Protein AF-A0A9E1SNF4-F1 (afdb_monomer_lite)

Secondary structure (DSSP, 8-state):
-----------------------------------HHHHHHHHT--GGGSEEEE---HHHHHTTS-EEEEEEETTEEEEEEEEEEETTEEEEEEEEESSSSEEEEEEEEEEEGGGG--SS--EEEEEEEEEEEETTEEEEEEEES---HHHHHHHHHHHHHHHHHHTT-

Sequence (169 aa):
MFLRSKFANVVLGALTLIAISLNNSSSVAQGVVCTPKNLENLMNTDLSILRKEKLDVNFGRAMGGADINAYYVGQSLSAVTASFKSSAGTADMNFFFQSRSDYLMEYHIMQNSNFYGEQDSVLLTNEKSYYHVCDDTLLAPAFGGIIDDDIYQNMKLVLDVILTEEAAQ

Radius of gyration: 29.62 Å; chains: 1; bounding box: 112×52×62 Å

pLDDT: mean 74.4, std 20.1, range [29.86, 96.38]

Foldseek 3Di:
DDDDDDDDDDDDDDDDDPPPPPPPPPVPPVAPPDDPVLVVCQVPDDQVPWDKDWDPAPVCVVVVNWTWIWTDDPPDTAKIKTWDDDPQWIWIWIWGDPDPQWIKIKIFTFGWPCPPPDPDTDGPDGKIWMWTGHNNDTDPPGDMDDDDPVVVVVSVVVVVSSVVSVVVD

Structure (mmCIF, N/CA/C/O backbone):
data_AF-A0A9E1SNF4-F1
#
_entry.id   AF-A0A9E1SNF4-F1
#
loop_
_atom_site.group_PDB
_atom_site.id
_atom_site.type_symbol
_atom_site.label_atom_id
_atom_site.label_alt_id
_atom_site.label_comp_id
_atom_site.label_asym_id
_atom_site.label_entity_id
_atom_site.label_seq_id
_atom_site.pdbx_PDB_ins_code
_atom_site.Cartn_x
_atom_site.Cartn_y
_atom_site.Cartn_z
_atom_site.occupancy
_atom_site.B_iso_or_equiv
_atom_site.auth_seq_id
_atom_site.auth_comp_id
_atom_site.auth_asym_id
_atom_site.auth_atom_id
_atom_site.pdbx_PDB_model_num
ATOM 1 N N . MET A 1 1 ? -86.249 -36.771 24.272 1.00 39.22 1 MET A N 1
ATOM 2 C CA . MET A 1 1 ? -85.022 -37.589 24.219 1.00 39.22 1 MET A CA 1
ATOM 3 C C . MET A 1 1 ? -83.984 -36.887 25.084 1.00 39.22 1 MET A C 1
ATOM 5 O O . MET A 1 1 ? -83.804 -35.691 24.914 1.00 39.22 1 MET A O 1
ATOM 9 N N . PHE A 1 2 ? -83.489 -37.613 26.093 1.00 33.22 2 PHE A N 1
ATOM 10 C CA . PHE A 1 2 ? -82.311 -37.416 26.960 1.00 33.22 2 PHE A CA 1
ATOM 11 C C . PHE A 1 2 ? -81.251 -36.406 26.440 1.00 33.22 2 PHE A C 1
ATOM 13 O O . PHE A 1 2 ? -81.041 -36.343 25.240 1.00 33.22 2 PHE A O 1
ATOM 20 N N . LEU A 1 3 ? -80.494 -35.620 27.219 1.00 36.72 3 LEU A N 1
ATOM 21 C CA . LEU A 1 3 ? -80.026 -35.712 28.607 1.00 36.72 3 LEU A CA 1
ATOM 22 C C . LEU A 1 3 ? -79.493 -34.328 29.054 1.00 36.72 3 LEU A C 1
ATOM 24 O O . LEU A 1 3 ? -79.006 -33.540 28.249 1.00 36.72 3 LEU A O 1
ATOM 28 N N . ARG A 1 4 ? -79.563 -34.072 30.363 1.00 36.44 4 ARG A N 1
ATOM 29 C CA . ARG A 1 4 ? -78.906 -32.977 31.099 1.00 36.44 4 ARG A CA 1
ATOM 30 C C . ARG A 1 4 ? -77.376 -33.145 31.132 1.00 36.44 4 ARG A C 1
ATOM 32 O O . ARG A 1 4 ? -76.934 -34.275 31.280 1.00 36.44 4 ARG A O 1
ATOM 39 N N . SER A 1 5 ? -76.623 -32.042 31.219 1.00 39.00 5 SER A N 1
ATOM 40 C CA . SER A 1 5 ? -75.488 -31.842 32.159 1.00 39.00 5 SER A CA 1
ATOM 41 C C . SER A 1 5 ? -74.946 -30.402 31.995 1.00 39.00 5 SER A C 1
ATOM 43 O O . SER A 1 5 ? -74.594 -30.050 30.880 1.00 39.00 5 SER A O 1
ATOM 45 N N . LYS A 1 6 ? -75.035 -29.420 32.912 1.00 39.69 6 LYS A N 1
ATOM 46 C CA . LYS A 1 6 ? -74.605 -29.254 34.323 1.00 39.69 6 LYS A CA 1
ATOM 47 C C . LYS A 1 6 ? -73.087 -29.048 34.533 1.00 39.69 6 LYS A C 1
ATOM 49 O O . LYS A 1 6 ? -72.361 -30.023 34.460 1.00 39.69 6 LYS A O 1
ATOM 54 N N . PHE A 1 7 ? -72.742 -27.810 34.953 1.00 37.84 7 PHE A N 1
ATOM 55 C CA . PHE A 1 7 ? -71.660 -27.365 35.876 1.00 37.84 7 PHE A CA 1
ATOM 56 C C . PHE A 1 7 ? -70.201 -27.734 35.493 1.00 37.84 7 PHE A C 1
ATOM 58 O O . PHE A 1 7 ? -69.980 -28.686 34.773 1.00 37.84 7 PHE A O 1
ATOM 65 N N . ALA A 1 8 ? -69.117 -27.056 35.876 1.00 37.38 8 ALA A N 1
ATOM 66 C CA . ALA A 1 8 ? -68.771 -26.086 36.917 1.00 37.38 8 ALA A CA 1
ATOM 67 C C . ALA A 1 8 ? -67.511 -25.319 36.417 1.00 37.38 8 ALA A C 1
ATOM 69 O O . ALA A 1 8 ? -66.734 -25.876 35.648 1.00 37.38 8 ALA A O 1
ATOM 70 N N . ASN A 1 9 ? -67.362 -24.012 36.663 1.00 36.81 9 ASN A N 1
ATOM 71 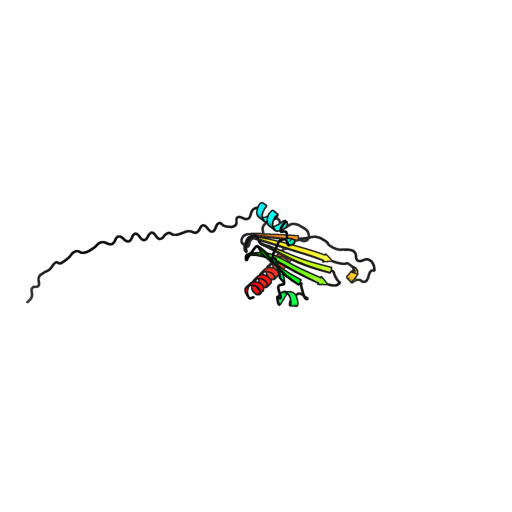C CA . ASN A 1 9 ? -66.457 -23.424 37.673 1.00 36.81 9 ASN A CA 1
ATOM 72 C C . ASN A 1 9 ? -65.136 -24.175 37.914 1.00 36.81 9 ASN A C 1
ATOM 74 O O . ASN A 1 9 ? -65.198 -25.360 38.221 1.00 36.81 9 ASN A O 1
ATOM 78 N N . VAL A 1 10 ? -64.006 -23.438 37.926 1.00 38.00 10 VAL A N 1
ATOM 79 C CA . VAL A 1 10 ? -62.944 -23.440 38.972 1.00 38.00 10 VAL A CA 1
ATOM 80 C C . VAL A 1 10 ? -61.615 -22.846 38.439 1.00 38.00 10 VAL A C 1
ATOM 82 O O . VAL A 1 10 ? -60.913 -23.476 37.662 1.00 38.00 10 VAL A O 1
ATOM 85 N N . VAL A 1 11 ? -61.291 -21.645 38.964 1.00 38.00 11 VAL A N 1
ATOM 86 C CA . VAL A 1 11 ? -59.969 -21.210 39.503 1.00 38.00 11 VAL A CA 1
ATOM 87 C C . VAL A 1 11 ? -58.930 -20.684 38.492 1.00 38.00 11 VAL A C 1
ATOM 89 O O . VAL A 1 11 ? -58.447 -21.411 37.641 1.00 38.00 11 VAL A O 1
ATOM 92 N N . LEU A 1 12 ? -58.659 -19.370 38.420 1.00 38.22 12 LEU A N 1
ATOM 93 C CA . LEU A 1 12 ? -57.918 -18.495 39.359 1.00 38.22 12 LEU A CA 1
ATOM 94 C C . LEU A 1 12 ? -56.459 -18.943 39.575 1.00 38.22 12 LEU A C 1
ATOM 96 O O . LEU A 1 12 ? -56.213 -19.880 40.322 1.00 38.22 12 LEU A O 1
ATOM 100 N N . GLY A 1 13 ? -55.478 -18.225 39.016 1.00 29.86 13 GLY A N 1
ATOM 101 C CA . GLY A 1 13 ? -54.089 -18.435 39.432 1.00 29.86 13 GLY A CA 1
ATOM 102 C C . GLY A 1 13 ? -53.008 -17.762 38.591 1.00 29.86 13 GLY A C 1
ATOM 103 O O . GLY A 1 13 ? -52.673 -18.245 37.522 1.00 29.86 13 GLY A O 1
ATOM 104 N N . ALA A 1 14 ? -52.402 -16.740 39.198 1.00 38.12 14 ALA A N 1
ATOM 105 C CA . ALA A 1 14 ? -51.005 -16.320 39.069 1.00 38.12 14 ALA A CA 1
ATOM 106 C C . ALA A 1 14 ? -50.558 -15.448 37.875 1.00 38.12 14 ALA A C 1
ATOM 108 O O . ALA A 1 14 ? -50.419 -15.871 36.733 1.00 38.12 14 ALA A O 1
ATOM 109 N N . LEU A 1 15 ? -50.227 -14.209 38.261 1.00 37.34 15 LEU A N 1
ATOM 110 C CA . LEU A 1 15 ? -49.135 -13.366 37.778 1.00 37.34 15 LEU A CA 1
ATOM 111 C C . LEU A 1 15 ? -48.057 -14.095 36.956 1.00 37.34 15 LEU A C 1
ATOM 113 O O . LEU A 1 15 ? -47.393 -14.993 37.469 1.00 37.34 15 LEU A O 1
ATOM 117 N N . THR A 1 16 ? -47.694 -13.521 35.809 1.00 43.12 16 THR A N 1
ATOM 118 C CA . THR A 1 16 ? -46.314 -13.042 35.613 1.00 43.12 16 THR A CA 1
ATOM 119 C C . THR A 1 16 ? -46.270 -11.992 34.508 1.00 43.12 16 THR A C 1
ATOM 121 O O . THR A 1 16 ? -46.508 -12.262 33.335 1.00 43.12 16 THR A O 1
ATOM 124 N N . LEU A 1 17 ? -45.977 -10.761 34.919 1.00 41.41 17 LEU A N 1
ATOM 125 C CA . LEU A 1 17 ? -45.596 -9.658 34.056 1.00 41.41 17 LEU A CA 1
ATOM 126 C C . LEU A 1 17 ? -44.156 -9.940 33.596 1.00 41.41 17 LEU A C 1
ATOM 128 O O . LEU A 1 17 ? -43.226 -9.760 34.377 1.00 41.41 17 LEU A O 1
ATOM 132 N N . ILE A 1 18 ? -43.956 -10.415 32.367 1.00 47.91 18 ILE A N 1
ATOM 133 C CA . ILE A 1 18 ? -42.626 -10.407 31.746 1.00 47.91 18 ILE A CA 1
ATOM 134 C C . ILE A 1 18 ? -42.617 -9.249 30.757 1.00 47.91 18 ILE A C 1
ATOM 136 O O . ILE A 1 18 ? -42.982 -9.380 29.590 1.00 47.91 18 ILE A O 1
ATOM 140 N N . ALA A 1 19 ? -42.216 -8.088 31.267 1.00 41.91 19 ALA A N 1
ATOM 141 C CA . ALA A 1 19 ? -41.687 -7.021 30.443 1.00 41.91 19 ALA A CA 1
ATOM 142 C C . ALA A 1 19 ? -40.374 -7.534 29.840 1.00 41.91 19 ALA A C 1
ATOM 144 O O . ALA A 1 19 ? -39.325 -7.491 30.478 1.00 41.91 19 ALA A O 1
ATOM 145 N N . ILE A 1 20 ? -40.438 -8.067 28.622 1.00 47.72 20 ILE A N 1
ATOM 146 C CA . ILE A 1 20 ? -39.236 -8.277 27.825 1.00 47.72 20 ILE A CA 1
ATOM 147 C C . ILE A 1 20 ? -38.845 -6.898 27.296 1.00 47.72 20 ILE A C 1
ATOM 149 O O . ILE A 1 20 ? -39.250 -6.477 26.214 1.00 47.72 20 ILE A O 1
ATOM 153 N N . SER A 1 21 ? -38.061 -6.177 28.092 1.00 37.56 21 SER A N 1
ATOM 154 C CA . SER A 1 21 ? -37.153 -5.157 27.588 1.00 37.56 21 SER A CA 1
ATOM 155 C C . SER A 1 21 ? -36.119 -5.865 26.717 1.00 37.56 21 SER A C 1
ATOM 157 O O . SER A 1 21 ? -35.031 -6.219 27.175 1.00 37.56 21 SER A O 1
ATOM 159 N N . LEU A 1 22 ? -36.472 -6.116 25.456 1.00 39.22 22 LEU A N 1
ATOM 160 C CA . LEU A 1 22 ? -35.478 -6.292 24.410 1.00 39.22 22 LEU A CA 1
ATOM 161 C C . LEU A 1 22 ? -34.810 -4.931 24.265 1.00 39.22 22 LEU A C 1
ATOM 163 O O . LEU A 1 22 ? -35.258 -4.055 23.528 1.00 39.22 22 LEU A O 1
ATOM 167 N N . ASN A 1 23 ? -33.753 -4.767 25.055 1.00 38.78 23 ASN A N 1
ATOM 168 C CA . ASN A 1 23 ? -32.641 -3.906 24.732 1.00 38.78 23 ASN A CA 1
ATOM 169 C C . ASN A 1 23 ? -32.202 -4.291 23.318 1.00 38.78 23 ASN A C 1
ATOM 171 O O . ASN A 1 23 ? -31.337 -5.146 23.134 1.00 38.78 23 ASN A O 1
ATOM 175 N N . ASN A 1 24 ? -32.794 -3.647 22.314 1.00 37.97 24 ASN A N 1
ATOM 176 C CA . ASN A 1 24 ? -32.058 -3.321 21.113 1.00 37.97 24 ASN A CA 1
ATOM 177 C C . ASN A 1 24 ? -30.955 -2.380 21.583 1.00 37.97 24 ASN A C 1
ATOM 179 O O . ASN A 1 24 ? -31.063 -1.159 21.505 1.00 37.97 24 ASN A O 1
ATOM 183 N N . SER A 1 25 ? -29.894 -2.977 22.117 1.00 41.44 25 SER A N 1
ATOM 184 C CA . SER A 1 25 ? -28.562 -2.429 22.024 1.00 41.44 25 SER A CA 1
ATOM 185 C C . SER A 1 25 ? -28.280 -2.354 20.530 1.00 41.44 25 SER A C 1
ATOM 187 O O . SER A 1 25 ? -27.612 -3.210 19.960 1.00 41.44 25 SER A O 1
ATOM 189 N N . SER A 1 26 ? -28.830 -1.3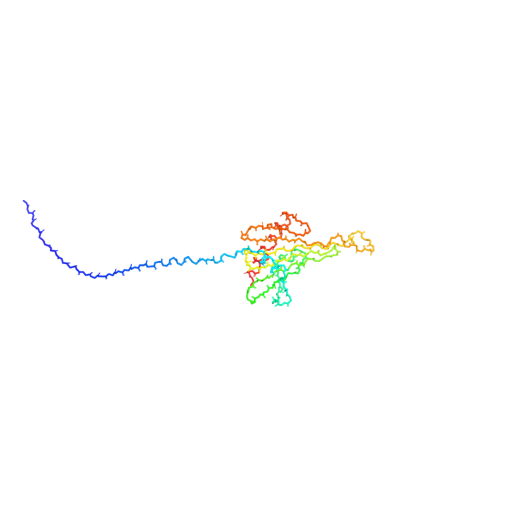35 19.870 1.00 37.84 26 SER A N 1
ATOM 190 C CA . SER A 1 26 ? -28.151 -0.708 18.758 1.00 37.84 26 SER A CA 1
ATOM 191 C C . SER A 1 26 ? -26.833 -0.245 19.355 1.00 37.84 26 SER A C 1
ATOM 193 O O . SER A 1 26 ? -26.726 0.863 19.884 1.00 37.84 26 SER A O 1
ATOM 195 N N . SER A 1 27 ? -25.853 -1.152 19.367 1.00 37.50 27 SER A N 1
ATOM 196 C CA . SER A 1 27 ? -24.462 -0.769 19.359 1.00 37.50 27 SER A CA 1
ATOM 197 C C . SER A 1 27 ? -24.377 0.165 18.173 1.00 37.50 27 SER A C 1
ATOM 199 O O . SER A 1 27 ? -24.419 -0.261 17.018 1.00 37.50 27 SER A O 1
ATOM 201 N N . VAL A 1 28 ? -24.381 1.458 18.463 1.00 38.91 28 VAL A N 1
ATOM 202 C CA . VAL A 1 28 ? -23.881 2.440 17.532 1.00 38.91 28 VAL A CA 1
ATOM 203 C C . VAL A 1 28 ? -22.431 2.014 17.387 1.00 38.91 28 VAL A C 1
ATOM 205 O O . VAL A 1 28 ? -21.602 2.311 18.244 1.00 38.91 28 VAL A O 1
ATOM 208 N N . ALA A 1 29 ? -22.164 1.170 16.386 1.00 40.06 29 ALA A N 1
ATOM 209 C CA . ALA A 1 29 ? -20.837 1.023 15.847 1.00 40.06 29 ALA A CA 1
ATOM 210 C C . ALA A 1 29 ? -20.421 2.466 15.604 1.00 40.06 29 ALA A C 1
ATOM 212 O O . ALA A 1 29 ? -21.070 3.179 14.836 1.00 40.06 29 ALA A O 1
ATOM 213 N N . GLN A 1 30 ? -19.477 2.944 16.408 1.00 43.09 30 GLN A N 1
ATOM 214 C CA . GLN A 1 30 ? -18.844 4.225 16.192 1.00 43.09 30 GLN A CA 1
ATOM 215 C C . GLN A 1 30 ? -18.183 4.075 14.829 1.00 43.09 30 GLN A C 1
ATOM 217 O O . GLN A 1 30 ? -17.090 3.523 14.735 1.00 43.09 30 GLN A O 1
ATOM 222 N N . GLY A 1 31 ? -18.923 4.421 13.772 1.00 46.66 31 GLY A N 1
ATOM 223 C CA . GLY A 1 31 ? -18.417 4.412 12.415 1.00 46.66 31 GLY A CA 1
ATOM 224 C C . GLY A 1 31 ? -17.136 5.219 12.449 1.00 46.66 31 GLY A C 1
ATOM 225 O O . GLY A 1 31 ? -17.119 6.318 13.014 1.00 46.66 31 GLY A O 1
ATOM 226 N N . VAL A 1 32 ? -16.051 4.630 11.962 1.00 55.94 32 VAL A N 1
ATOM 227 C CA . VAL A 1 32 ? -14.784 5.335 11.818 1.00 55.94 32 VAL A CA 1
ATOM 228 C C . VAL A 1 32 ? -15.056 6.425 10.793 1.00 55.94 32 VAL A C 1
ATOM 230 O O . VAL A 1 32 ? -15.062 6.180 9.597 1.00 55.94 32 VAL A O 1
ATOM 233 N N . VAL A 1 33 ? -15.402 7.622 11.269 1.00 65.88 33 VAL A N 1
ATOM 234 C CA . VAL A 1 33 ? -15.639 8.757 10.385 1.00 65.88 33 VAL A CA 1
ATOM 235 C C . VAL A 1 33 ? -14.285 9.112 9.801 1.00 65.88 33 VAL A C 1
ATOM 237 O O . VAL A 1 33 ? -13.378 9.517 10.532 1.00 65.88 33 VAL A O 1
ATOM 240 N N . CYS A 1 34 ? -14.139 8.941 8.495 1.00 70.19 34 CYS A N 1
ATOM 241 C CA . CYS A 1 34 ? -12.928 9.333 7.801 1.00 70.19 34 CYS A CA 1
ATOM 242 C C . CYS A 1 34 ? -12.798 10.849 7.858 1.00 70.19 34 CYS A C 1
ATOM 244 O O . CYS A 1 34 ? -13.658 11.596 7.390 1.00 70.19 34 CYS A O 1
ATOM 246 N N . THR A 1 35 ? -11.729 11.306 8.500 1.00 73.81 35 THR A N 1
ATOM 247 C CA . THR A 1 35 ? -11.431 12.730 8.641 1.00 73.81 35 THR A CA 1
ATOM 248 C C . THR A 1 35 ? -10.085 13.053 7.999 1.00 73.81 35 THR A C 1
ATOM 250 O O . THR A 1 35 ? -9.223 12.176 7.927 1.00 73.81 35 THR A O 1
ATOM 253 N N . PRO A 1 36 ? -9.837 14.316 7.608 1.00 67.94 36 PRO A N 1
ATOM 254 C CA . PRO A 1 36 ? -8.511 14.748 7.162 1.00 67.94 36 PRO A CA 1
ATOM 255 C C . PRO A 1 36 ? -7.395 14.431 8.170 1.00 67.94 36 PRO A C 1
ATOM 257 O O . PRO A 1 36 ? -6.271 14.134 7.782 1.00 67.94 36 PRO A O 1
ATOM 260 N N . LYS A 1 37 ? -7.718 14.427 9.471 1.00 72.25 37 LYS A N 1
ATOM 261 C CA . LYS A 1 37 ? -6.786 14.039 10.534 1.00 72.25 37 LYS A CA 1
ATOM 262 C C . LYS A 1 37 ? -6.402 12.555 10.459 1.00 72.25 37 LYS A C 1
ATOM 264 O O . LYS A 1 37 ? -5.269 12.213 10.777 1.00 72.25 37 LYS A O 1
ATOM 269 N N . ASN A 1 38 ? -7.314 11.678 10.030 1.00 81.62 38 ASN A N 1
ATOM 270 C CA . ASN A 1 38 ? -6.999 10.260 9.833 1.00 81.62 38 ASN A CA 1
ATOM 271 C C . ASN A 1 38 ? -5.994 10.097 8.688 1.00 81.62 38 ASN A C 1
ATOM 273 O O . ASN A 1 38 ? -5.018 9.375 8.849 1.00 81.62 38 ASN A O 1
ATOM 277 N N . LEU A 1 39 ? -6.178 10.821 7.578 1.00 82.31 39 LEU A N 1
ATOM 278 C CA . LEU A 1 39 ? -5.236 10.805 6.455 1.00 82.31 39 LEU A CA 1
ATOM 279 C C . LEU A 1 39 ? -3.834 11.267 6.877 1.00 82.31 39 LEU A C 1
ATOM 281 O O . LEU A 1 39 ? -2.850 10.606 6.557 1.00 82.31 39 LEU A O 1
ATOM 285 N N . GLU A 1 40 ? -3.738 12.363 7.633 1.00 84.56 40 GLU A N 1
ATOM 286 C CA . GLU A 1 40 ? -2.455 12.846 8.158 1.00 84.56 40 GLU A CA 1
ATOM 287 C C . GLU A 1 40 ? -1.779 11.803 9.059 1.00 84.56 40 GLU A C 1
ATOM 289 O O . GLU A 1 40 ? -0.574 11.578 8.943 1.00 84.56 40 GLU A O 1
ATOM 294 N N . ASN A 1 41 ? -2.540 11.121 9.920 1.00 86.50 41 ASN A N 1
ATOM 295 C CA . ASN A 1 41 ? -2.001 10.041 10.748 1.00 86.50 41 ASN A CA 1
ATOM 296 C C . ASN A 1 41 ? -1.480 8.878 9.892 1.00 86.50 41 ASN A C 1
ATOM 298 O O . ASN A 1 41 ? -0.385 8.385 10.144 1.00 86.50 41 ASN A O 1
ATOM 302 N N . LEU A 1 42 ? -2.243 8.464 8.874 1.00 90.00 42 LEU A N 1
ATOM 303 C CA . LEU A 1 42 ? -1.863 7.385 7.962 1.00 90.00 42 LEU A CA 1
ATOM 304 C C . LEU A 1 42 ? -0.567 7.718 7.211 1.00 90.00 42 LEU A C 1
ATOM 306 O O . LEU A 1 42 ? 0.353 6.902 7.200 1.00 90.00 42 LEU A O 1
ATOM 310 N N . MET A 1 43 ? -0.457 8.930 6.659 1.00 87.62 43 MET A N 1
ATOM 311 C CA . MET A 1 43 ? 0.738 9.401 5.945 1.00 87.62 43 MET A CA 1
ATOM 312 C C . MET A 1 43 ? 1.985 9.483 6.831 1.00 87.62 43 MET A C 1
ATOM 314 O O . MET A 1 43 ? 3.096 9.273 6.351 1.00 87.62 43 MET A O 1
ATOM 318 N N . ASN A 1 44 ? 1.807 9.797 8.114 1.00 89.62 44 ASN A N 1
ATOM 319 C CA . ASN A 1 44 ? 2.899 9.967 9.072 1.00 89.62 44 ASN A CA 1
ATOM 320 C C . ASN A 1 44 ? 3.136 8.718 9.935 1.00 89.62 44 ASN A C 1
ATOM 322 O O . ASN A 1 44 ? 3.744 8.814 11.003 1.00 89.62 44 ASN A O 1
ATOM 326 N N . THR A 1 45 ? 2.656 7.548 9.500 1.00 90.56 45 THR A N 1
ATOM 327 C CA . THR A 1 45 ? 2.866 6.290 10.223 1.00 90.56 45 THR A CA 1
ATOM 328 C C . THR A 1 45 ? 4.361 5.980 10.322 1.00 90.56 45 THR A C 1
ATOM 330 O O . THR A 1 45 ? 5.012 5.646 9.332 1.00 90.56 45 THR A O 1
ATOM 333 N N . ASP A 1 46 ? 4.912 6.046 11.534 1.00 92.50 46 ASP A N 1
ATOM 334 C CA . ASP A 1 46 ? 6.305 5.688 11.796 1.00 92.50 46 ASP A CA 1
ATOM 335 C C . ASP A 1 46 ? 6.445 4.168 11.952 1.00 92.50 46 ASP A C 1
ATOM 337 O O . ASP A 1 46 ? 6.116 3.587 12.986 1.00 92.50 46 ASP A O 1
ATOM 341 N N . LEU A 1 47 ? 6.963 3.505 10.918 1.00 93.75 47 LEU A N 1
ATOM 342 C CA . LEU A 1 47 ? 7.180 2.057 10.930 1.00 93.75 47 LEU A CA 1
ATOM 343 C C . LEU A 1 47 ? 8.263 1.609 11.927 1.00 93.75 47 LEU A C 1
ATOM 345 O O . LEU A 1 47 ? 8.308 0.428 12.273 1.00 93.75 47 LEU A O 1
ATOM 349 N N . SER A 1 48 ? 9.148 2.506 12.380 1.00 93.50 48 SER A N 1
ATOM 350 C CA . SER A 1 48 ? 10.295 2.153 13.234 1.00 93.50 48 SER A CA 1
ATOM 351 C C . SER A 1 48 ? 9.901 1.785 14.665 1.00 93.50 48 SER A C 1
ATOM 353 O O . SER A 1 48 ? 10.622 1.043 15.334 1.00 93.50 48 SER A O 1
ATOM 355 N N . ILE A 1 49 ? 8.740 2.261 15.115 1.00 94.06 49 ILE A N 1
ATOM 356 C CA . ILE A 1 49 ? 8.193 1.994 16.451 1.00 94.06 49 ILE A CA 1
ATOM 357 C C . ILE A 1 49 ? 7.234 0.796 16.478 1.00 94.06 49 ILE A C 1
ATOM 359 O O . ILE A 1 49 ? 6.743 0.423 17.544 1.00 94.06 49 ILE A O 1
ATOM 363 N N . LEU A 1 50 ? 6.944 0.199 15.320 1.00 95.12 50 LEU A N 1
ATOM 364 C CA . LEU A 1 50 ? 5.983 -0.891 15.182 1.00 95.12 50 LEU A CA 1
ATOM 365 C C . LEU A 1 50 ? 6.662 -2.258 15.267 1.00 95.12 50 LEU A C 1
ATOM 367 O O . LEU A 1 50 ? 7.800 -2.451 14.829 1.00 95.12 50 LEU A O 1
ATOM 371 N N . ARG A 1 51 ? 5.931 -3.255 15.780 1.00 96.19 51 ARG A N 1
ATOM 372 C CA . ARG A 1 51 ? 6.390 -4.648 15.737 1.00 96.19 51 ARG A CA 1
ATOM 373 C C . ARG A 1 51 ? 6.356 -5.117 14.287 1.00 96.19 51 ARG A C 1
ATOM 375 O O . ARG A 1 51 ? 5.273 -5.268 13.729 1.00 96.19 51 ARG A O 1
ATOM 382 N N . LYS A 1 52 ? 7.530 -5.360 13.707 1.00 95.94 52 LYS A N 1
ATOM 383 C CA . LYS A 1 52 ? 7.695 -5.850 12.337 1.00 95.94 52 LYS A CA 1
ATOM 384 C C . LYS A 1 52 ? 7.688 -7.377 12.288 1.00 95.94 52 LYS A C 1
ATOM 386 O O . LYS A 1 52 ? 8.397 -8.025 13.057 1.00 95.94 52 LYS A O 1
ATOM 391 N N . GLU A 1 53 ? 6.958 -7.930 11.333 1.00 94.31 53 GLU A N 1
ATOM 392 C CA . GLU A 1 53 ? 6.907 -9.355 11.027 1.00 94.31 53 GLU A CA 1
ATOM 393 C C . GLU A 1 53 ? 7.051 -9.560 9.520 1.00 94.31 53 GLU A C 1
ATOM 395 O O . GLU A 1 53 ? 6.415 -8.866 8.730 1.00 94.31 53 GLU A O 1
ATOM 400 N N . LYS A 1 54 ? 7.917 -10.485 9.109 1.00 92.19 54 LYS A N 1
ATOM 401 C CA . LYS A 1 54 ? 8.077 -10.813 7.693 1.00 92.19 54 LYS A CA 1
ATOM 402 C C . LYS A 1 54 ? 6.995 -11.810 7.298 1.00 92.19 54 LYS A C 1
ATOM 404 O O . LYS A 1 54 ? 6.908 -12.870 7.910 1.00 92.19 54 LYS A O 1
ATOM 409 N N . LEU A 1 55 ? 6.221 -11.484 6.269 1.00 88.69 55 LEU A N 1
ATOM 410 C CA . LEU A 1 55 ? 5.182 -12.363 5.748 1.00 88.69 55 LEU A CA 1
ATOM 411 C C . LEU A 1 55 ? 5.771 -13.259 4.654 1.00 88.69 55 LEU A C 1
ATOM 413 O O . LEU A 1 55 ? 6.216 -12.772 3.613 1.00 88.69 55 LEU A O 1
ATOM 417 N N . ASP A 1 56 ? 5.767 -14.573 4.874 1.00 83.56 56 ASP A N 1
ATOM 418 C CA . ASP A 1 56 ? 6.120 -15.554 3.841 1.00 83.56 56 ASP A CA 1
ATOM 419 C C . ASP A 1 56 ? 4.870 -15.953 3.052 1.00 83.56 56 ASP A C 1
ATOM 421 O O . ASP A 1 56 ? 4.292 -17.020 3.245 1.00 83.56 56 ASP A O 1
ATOM 425 N N . VAL A 1 57 ? 4.418 -15.037 2.198 1.00 81.25 57 VAL A N 1
ATOM 426 C CA . VAL A 1 57 ? 3.227 -15.215 1.359 1.00 81.25 57 VAL A CA 1
ATOM 427 C C . VAL A 1 57 ? 3.600 -15.753 -0.022 1.00 81.25 57 VAL A C 1
ATOM 429 O O . VAL A 1 57 ? 4.584 -15.330 -0.644 1.00 81.25 57 VAL A O 1
ATOM 432 N N . ASN A 1 58 ? 2.788 -16.672 -0.540 1.00 83.81 58 ASN A N 1
ATOM 433 C CA . ASN A 1 58 ? 2.940 -17.233 -1.883 1.00 83.81 58 ASN A CA 1
ATOM 434 C C . ASN A 1 58 ? 2.867 -16.133 -2.942 1.00 83.81 58 ASN A C 1
ATOM 436 O O . ASN A 1 58 ? 3.638 -16.155 -3.906 1.00 83.81 58 ASN A O 1
ATOM 440 N N . PHE A 1 59 ? 2.005 -15.138 -2.725 1.00 78.50 59 PHE A N 1
ATOM 441 C CA . PHE A 1 59 ? 1.920 -13.948 -3.563 1.00 78.50 59 PHE A CA 1
ATOM 442 C C . PHE A 1 59 ? 3.269 -13.233 -3.739 1.00 78.50 59 PHE A C 1
ATOM 444 O O . PHE A 1 59 ? 3.665 -12.937 -4.865 1.00 78.50 59 PHE A O 1
ATOM 451 N N . GLY A 1 60 ? 4.028 -13.021 -2.658 1.00 79.25 60 GLY A N 1
ATOM 452 C CA . GLY A 1 60 ? 5.334 -12.355 -2.725 1.00 79.25 60 GLY A CA 1
ATOM 453 C C . GLY A 1 60 ? 6.321 -13.105 -3.620 1.00 79.25 60 GLY A C 1
ATOM 454 O O . GLY A 1 60 ? 7.026 -12.503 -4.430 1.00 79.25 60 GLY A O 1
ATOM 455 N N . ARG A 1 61 ? 6.306 -14.441 -3.559 1.00 79.38 61 ARG A N 1
ATOM 456 C CA . ARG A 1 61 ? 7.118 -15.302 -4.434 1.00 79.38 61 ARG A CA 1
ATOM 457 C C . ARG A 1 61 ? 6.670 -15.211 -5.895 1.00 79.38 61 ARG A C 1
ATOM 459 O O . ARG A 1 61 ? 7.520 -15.119 -6.777 1.00 79.38 61 ARG A O 1
ATOM 466 N N . ALA A 1 62 ? 5.360 -15.200 -6.146 1.00 78.81 62 ALA A N 1
ATOM 467 C CA . ALA A 1 62 ? 4.790 -15.072 -7.488 1.00 78.81 62 ALA A CA 1
ATOM 468 C C . ALA A 1 62 ? 5.092 -13.707 -8.132 1.00 78.81 62 ALA A C 1
ATOM 470 O O . ALA A 1 62 ? 5.343 -13.638 -9.333 1.00 78.81 62 ALA A O 1
ATOM 471 N N . MET A 1 63 ? 5.173 -12.643 -7.331 1.00 72.69 63 MET A N 1
ATOM 472 C CA . MET A 1 63 ? 5.549 -11.285 -7.752 1.00 72.69 63 MET A CA 1
ATOM 473 C C . MET A 1 63 ? 7.064 -11.094 -7.930 1.00 72.69 63 MET A C 1
ATOM 475 O O . MET A 1 63 ? 7.587 -9.997 -7.755 1.00 72.69 63 MET A O 1
ATOM 479 N N . GLY A 1 64 ? 7.797 -12.162 -8.249 1.00 74.38 64 GLY A N 1
ATOM 480 C CA . GLY A 1 64 ? 9.244 -12.107 -8.457 1.00 74.38 64 GLY A CA 1
ATOM 481 C C . GLY A 1 64 ? 10.060 -11.975 -7.168 1.00 74.38 64 GLY A C 1
ATOM 482 O O . GLY A 1 64 ? 11.182 -11.476 -7.207 1.00 74.38 64 GLY A O 1
ATOM 483 N N . GLY A 1 65 ? 9.522 -12.437 -6.035 1.00 82.81 65 GLY A N 1
ATOM 484 C CA . GLY A 1 65 ? 10.227 -12.459 -4.751 1.00 82.81 65 GLY A CA 1
ATOM 485 C C . GLY A 1 65 ? 10.146 -11.147 -3.973 1.00 82.81 65 GLY A C 1
ATOM 486 O O . GLY A 1 65 ? 11.132 -10.752 -3.351 1.00 82.81 65 GLY A O 1
ATOM 487 N N . ALA A 1 66 ? 8.996 -10.473 -4.013 1.00 88.25 66 ALA A N 1
ATOM 488 C CA . ALA A 1 66 ? 8.753 -9.263 -3.236 1.00 88.25 66 ALA A CA 1
ATOM 489 C C . ALA A 1 66 ? 8.971 -9.510 -1.730 1.00 88.25 66 ALA A C 1
ATOM 491 O O . ALA A 1 66 ? 8.532 -10.525 -1.183 1.00 88.25 66 ALA A O 1
ATOM 492 N N . ASP A 1 67 ? 9.640 -8.571 -1.057 1.00 91.94 67 ASP A N 1
ATOM 493 C CA . ASP A 1 67 ? 9.802 -8.589 0.398 1.00 91.94 67 ASP A CA 1
ATOM 494 C C . ASP A 1 67 ? 8.576 -7.951 1.043 1.00 91.94 67 ASP A C 1
ATOM 496 O O . ASP A 1 67 ? 8.357 -6.745 0.907 1.00 91.94 67 ASP A O 1
ATOM 500 N N . ILE A 1 68 ? 7.775 -8.774 1.720 1.00 93.00 68 ILE A N 1
ATOM 501 C CA . ILE A 1 68 ? 6.511 -8.354 2.319 1.00 93.00 68 ILE A CA 1
ATOM 502 C C . ILE A 1 68 ? 6.637 -8.391 3.837 1.00 93.00 68 ILE A C 1
ATOM 504 O O . ILE A 1 68 ? 7.064 -9.387 4.425 1.00 93.00 68 ILE A O 1
ATOM 508 N N . ASN A 1 69 ? 6.276 -7.287 4.482 1.00 94.75 69 ASN A N 1
ATOM 509 C CA . ASN A 1 69 ? 6.346 -7.139 5.927 1.00 94.75 69 ASN A CA 1
ATOM 510 C C . ASN A 1 69 ? 5.029 -6.581 6.469 1.00 94.75 69 ASN A C 1
ATOM 512 O O . ASN A 1 69 ? 4.500 -5.610 5.934 1.00 94.75 69 ASN A O 1
ATOM 516 N N . ALA A 1 70 ? 4.539 -7.163 7.557 1.00 94.88 70 ALA A N 1
ATOM 517 C CA . ALA A 1 70 ? 3.433 -6.648 8.348 1.00 94.88 70 ALA A CA 1
ATOM 518 C C . ALA A 1 70 ? 3.956 -5.917 9.588 1.00 94.88 70 ALA A C 1
ATOM 520 O O . ALA A 1 70 ? 4.978 -6.286 10.175 1.00 94.88 70 ALA A O 1
ATOM 521 N N . TYR A 1 71 ? 3.241 -4.876 9.992 1.00 96.38 71 TYR A N 1
ATOM 522 C CA . TYR A 1 71 ? 3.584 -4.024 11.120 1.00 96.38 71 TYR A CA 1
ATOM 523 C C . TYR A 1 71 ? 2.387 -3.897 12.050 1.00 96.38 71 TYR A C 1
ATOM 525 O O . TYR A 1 71 ? 1.283 -3.573 11.610 1.00 96.38 71 TYR A O 1
ATOM 533 N N . TYR A 1 72 ? 2.618 -4.113 13.343 1.00 94.56 72 TYR A N 1
ATOM 534 C CA . TYR A 1 72 ? 1.555 -4.201 14.339 1.00 94.56 72 TYR A CA 1
ATOM 535 C C . TYR A 1 72 ? 1.727 -3.197 15.479 1.00 94.56 72 TYR A C 1
ATOM 537 O O . TYR A 1 72 ? 2.838 -2.977 15.974 1.00 94.56 72 TYR A O 1
ATOM 545 N N . VAL A 1 73 ? 0.593 -2.680 15.960 1.00 93.56 73 VAL A N 1
ATOM 546 C CA . VAL A 1 73 ? 0.451 -2.035 17.272 1.00 93.56 73 VAL A CA 1
ATOM 547 C C . VAL A 1 73 ? -0.271 -3.016 18.192 1.00 93.56 73 VAL A C 1
ATOM 549 O O . VAL A 1 73 ? -1.473 -3.249 18.062 1.00 93.56 73 VAL A O 1
ATOM 552 N N . GLY A 1 74 ? 0.460 -3.633 19.121 1.00 90.62 74 GLY A N 1
ATOM 553 C CA . GLY A 1 74 ? -0.082 -4.744 19.905 1.00 90.62 74 GLY A CA 1
ATOM 554 C C . GLY A 1 74 ? -0.466 -5.918 18.996 1.00 90.62 74 GLY A C 1
ATOM 555 O O . GLY A 1 74 ? 0.404 -6.489 18.340 1.00 90.62 74 GLY A O 1
ATOM 556 N N . GLN A 1 75 ? -1.757 -6.264 18.963 1.00 88.56 75 GLN A N 1
ATOM 557 C CA . GLN A 1 75 ? -2.318 -7.297 18.076 1.00 88.56 75 GLN A CA 1
ATOM 558 C C . GLN A 1 75 ? -2.989 -6.722 16.818 1.00 88.56 75 GLN A C 1
ATOM 560 O O . GLN A 1 75 ? -3.433 -7.478 15.962 1.00 88.56 75 GLN A O 1
ATOM 565 N N . SER A 1 76 ? -3.075 -5.397 16.692 1.00 90.25 76 SER A N 1
ATOM 566 C CA . SER A 1 76 ? -3.738 -4.755 15.559 1.00 90.25 76 SER A CA 1
ATOM 567 C C . SER A 1 76 ? -2.751 -4.525 14.421 1.00 90.25 76 SER A C 1
ATOM 569 O O . SER A 1 76 ? -1.702 -3.908 14.629 1.00 90.25 76 SER A O 1
ATOM 571 N N . LEU A 1 77 ? -3.098 -4.993 13.219 1.00 91.75 77 LEU A N 1
ATOM 572 C CA . LEU A 1 77 ? -2.361 -4.683 11.995 1.00 91.75 77 LEU A CA 1
ATOM 573 C C . LEU A 1 77 ? -2.463 -3.179 11.708 1.00 91.75 77 LEU A C 1
ATOM 575 O O . LEU A 1 77 ? -3.560 -2.629 11.646 1.00 91.75 77 LEU A O 1
ATOM 579 N N . SER A 1 78 ? -1.314 -2.528 11.556 1.00 94.94 78 SER A N 1
ATOM 580 C CA . SER A 1 78 ? -1.199 -1.081 11.356 1.00 94.94 78 SER A CA 1
ATOM 581 C C . SER A 1 78 ? -0.607 -0.726 10.000 1.00 94.94 78 SER A C 1
ATOM 583 O O . SER A 1 78 ? -0.958 0.315 9.453 1.00 94.94 78 SER A O 1
ATOM 585 N N . ALA A 1 79 ? 0.262 -1.570 9.437 1.00 96.25 79 ALA A N 1
ATOM 586 C CA . ALA A 1 79 ? 0.738 -1.395 8.072 1.00 96.25 79 ALA A CA 1
ATOM 587 C C . ALA A 1 79 ? 1.182 -2.716 7.438 1.00 96.25 79 ALA A C 1
ATOM 589 O O . ALA A 1 79 ? 1.549 -3.665 8.130 1.00 96.25 79 ALA A O 1
ATOM 590 N N . VAL A 1 80 ? 1.199 -2.741 6.111 1.00 95.31 80 VAL A N 1
ATOM 591 C CA . VAL A 1 80 ? 1.828 -3.768 5.282 1.00 95.31 80 VAL A CA 1
ATOM 592 C C . VAL A 1 80 ? 2.699 -3.055 4.259 1.00 95.31 80 VAL A C 1
ATOM 594 O O . VAL A 1 80 ? 2.252 -2.108 3.621 1.00 95.31 80 VAL A O 1
ATOM 597 N N . THR A 1 81 ? 3.934 -3.507 4.080 1.00 94.81 81 THR A N 1
ATOM 598 C CA . THR A 1 81 ? 4.809 -3.031 3.005 1.00 94.81 81 THR A CA 1
ATOM 599 C C . THR A 1 81 ? 5.176 -4.191 2.100 1.00 94.81 81 THR A C 1
ATOM 601 O O . THR A 1 81 ? 5.439 -5.293 2.579 1.00 94.81 81 THR A O 1
ATOM 604 N N . ALA A 1 82 ? 5.184 -3.950 0.795 1.00 92.31 82 ALA A N 1
ATOM 605 C CA . ALA A 1 82 ? 5.603 -4.898 -0.223 1.00 92.31 82 ALA A CA 1
ATOM 606 C C . ALA A 1 82 ? 6.598 -4.204 -1.156 1.00 92.31 82 ALA A C 1
ATOM 608 O O . ALA A 1 82 ? 6.242 -3.264 -1.861 1.00 92.31 82 ALA A O 1
ATOM 609 N N . SER A 1 83 ? 7.849 -4.664 -1.150 1.00 91.56 83 SER A N 1
ATOM 610 C CA . SER A 1 83 ? 8.925 -4.091 -1.964 1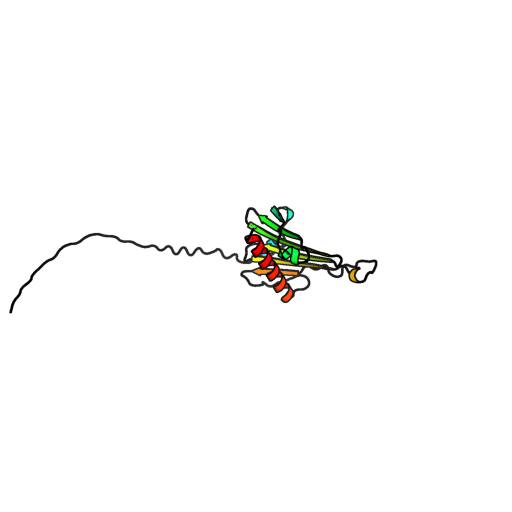.00 91.56 83 SER A CA 1
ATOM 611 C C . SER A 1 83 ? 9.407 -5.097 -2.998 1.00 91.56 83 SER A C 1
ATOM 613 O O . SER A 1 83 ? 9.864 -6.190 -2.656 1.00 91.56 83 SER A O 1
ATOM 615 N N . PHE A 1 84 ? 9.340 -4.718 -4.269 1.00 87.75 84 PHE A N 1
ATOM 616 C CA . PHE A 1 84 ? 9.928 -5.453 -5.378 1.00 87.75 84 PHE A CA 1
ATOM 617 C C . PHE A 1 84 ? 11.182 -4.735 -5.870 1.00 87.75 84 PHE A C 1
ATOM 619 O O . PHE A 1 84 ? 11.171 -3.528 -6.115 1.00 87.75 84 PHE A O 1
ATOM 626 N N . LYS A 1 85 ? 12.275 -5.482 -6.044 1.00 87.69 85 LYS A N 1
ATOM 627 C CA . LYS A 1 85 ? 13.555 -4.940 -6.508 1.00 87.69 85 LYS A CA 1
ATOM 628 C C . LYS A 1 85 ? 14.101 -5.780 -7.647 1.00 87.69 85 LYS A C 1
ATOM 630 O O . LYS A 1 85 ? 14.182 -7.000 -7.551 1.00 87.69 85 LYS A O 1
ATOM 635 N N . SER A 1 86 ? 14.533 -5.107 -8.702 1.00 82.12 86 SER A N 1
ATOM 636 C CA . SER A 1 86 ? 15.183 -5.713 -9.860 1.00 82.12 86 SER A CA 1
ATOM 637 C C . SER A 1 86 ? 16.330 -4.831 -10.352 1.00 82.12 86 SER A C 1
ATOM 639 O O . SER A 1 86 ? 16.524 -3.713 -9.875 1.00 82.12 86 SER A O 1
ATOM 641 N N . SER A 1 87 ? 17.076 -5.299 -11.353 1.00 79.38 87 SER A N 1
ATOM 642 C CA . SER A 1 87 ? 18.077 -4.470 -12.036 1.00 79.38 87 SER A CA 1
ATOM 643 C C . SER A 1 87 ? 17.468 -3.260 -12.757 1.00 79.38 87 SER A C 1
ATOM 645 O O . SER A 1 87 ? 18.169 -2.276 -12.976 1.00 79.38 87 SER A O 1
ATOM 647 N N . ALA A 1 88 ? 16.179 -3.315 -13.112 1.00 76.81 88 ALA A N 1
ATOM 648 C CA . ALA A 1 88 ? 15.467 -2.224 -13.777 1.00 76.81 88 ALA A CA 1
ATOM 649 C C . ALA A 1 88 ? 14.979 -1.134 -12.802 1.00 76.81 88 ALA A C 1
ATOM 651 O O . ALA A 1 88 ? 14.629 -0.038 -13.236 1.00 76.81 88 ALA A O 1
ATOM 652 N N . GLY A 1 89 ? 14.959 -1.407 -11.494 1.00 81.50 89 GLY A N 1
ATOM 653 C CA . GLY A 1 89 ? 14.461 -0.466 -10.494 1.00 81.50 89 GLY A CA 1
ATOM 654 C C . GLY A 1 89 ? 13.749 -1.131 -9.321 1.00 81.50 89 GLY A C 1
ATOM 655 O O . GLY A 1 89 ? 13.819 -2.352 -9.135 1.00 81.50 89 GLY A O 1
ATOM 656 N N . THR A 1 90 ? 13.050 -0.311 -8.541 1.00 86.56 90 THR A N 1
ATOM 657 C CA . THR A 1 90 ? 12.231 -0.737 -7.404 1.00 86.56 90 THR A CA 1
ATOM 658 C C . THR A 1 90 ? 10.779 -0.316 -7.586 1.00 86.56 90 THR A C 1
ATOM 660 O O . THR A 1 90 ? 10.486 0.720 -8.183 1.00 86.56 90 THR A O 1
ATOM 663 N N . ALA A 1 91 ? 9.872 -1.139 -7.075 1.00 86.38 91 ALA A N 1
ATOM 664 C CA . ALA A 1 91 ? 8.462 -0.819 -6.950 1.00 86.38 91 ALA A CA 1
ATOM 665 C C . ALA A 1 91 ? 8.022 -1.163 -5.528 1.00 86.38 91 ALA A C 1
ATOM 667 O O . ALA A 1 91 ? 8.141 -2.313 -5.107 1.00 86.38 91 ALA A O 1
ATOM 668 N N . ASP A 1 92 ? 7.528 -0.169 -4.806 1.00 90.56 92 ASP A N 1
ATOM 669 C CA . ASP A 1 92 ? 7.040 -0.304 -3.444 1.00 90.56 92 ASP A CA 1
ATOM 670 C C . ASP A 1 92 ? 5.523 -0.083 -3.424 1.00 90.56 92 ASP A C 1
ATOM 672 O O . ASP A 1 92 ? 4.995 0.846 -4.041 1.00 90.56 92 ASP A O 1
ATOM 676 N N . MET A 1 93 ? 4.819 -0.968 -2.725 1.00 91.62 93 MET A N 1
ATOM 677 C CA . MET A 1 93 ? 3.390 -0.888 -2.438 1.00 91.62 93 MET A CA 1
ATOM 678 C C . MET A 1 93 ? 3.224 -0.950 -0.925 1.00 91.62 93 MET A C 1
ATOM 680 O O . MET A 1 93 ? 3.503 -1.978 -0.306 1.00 91.62 93 MET A O 1
ATOM 684 N N . ASN A 1 94 ? 2.791 0.152 -0.324 1.00 94.44 94 ASN A N 1
ATOM 685 C CA . ASN A 1 94 ? 2.612 0.256 1.118 1.00 94.44 94 ASN A CA 1
ATOM 686 C C . ASN A 1 94 ? 1.139 0.502 1.440 1.00 94.44 94 ASN A C 1
ATOM 688 O O . ASN A 1 94 ? 0.453 1.246 0.746 1.00 94.44 94 ASN A O 1
ATOM 692 N N . PHE A 1 95 ? 0.659 -0.124 2.504 1.00 95.00 95 PHE A N 1
ATOM 693 C CA . PHE A 1 95 ? -0.720 -0.059 2.963 1.00 95.00 95 PHE A CA 1
ATOM 694 C C . PHE A 1 95 ? -0.703 0.307 4.442 1.00 95.00 95 PHE A C 1
ATOM 696 O O . PHE A 1 95 ? -0.113 -0.413 5.245 1.00 95.00 95 PHE A O 1
ATOM 703 N N . PHE A 1 96 ? -1.328 1.417 4.810 1.00 95.25 96 PHE A N 1
ATOM 704 C CA . PHE A 1 96 ? -1.391 1.917 6.182 1.00 95.25 96 PHE A CA 1
ATOM 705 C C . PHE A 1 96 ? -2.837 1.872 6.656 1.00 95.25 96 PHE A C 1
ATOM 707 O O . PHE A 1 96 ? -3.723 2.332 5.939 1.00 95.25 96 PHE A O 1
ATOM 714 N N . PHE A 1 97 ? -3.086 1.340 7.851 1.00 93.25 97 PHE A N 1
ATOM 715 C CA . PHE A 1 97 ? -4.434 1.061 8.345 1.00 93.25 97 PHE A CA 1
ATOM 716 C C . PHE A 1 97 ? -4.744 1.865 9.600 1.00 93.25 97 PHE A C 1
ATOM 718 O O . PHE A 1 97 ? -4.038 1.781 10.605 1.00 93.25 97 PHE A O 1
ATOM 725 N N . GLN A 1 98 ? -5.869 2.573 9.564 1.00 89.75 98 GLN A N 1
ATOM 726 C CA . GLN A 1 98 ? -6.558 3.063 10.754 1.00 89.75 98 GLN A CA 1
ATOM 727 C C . GLN A 1 98 ? -7.625 2.043 11.175 1.00 89.75 98 GLN A C 1
ATOM 729 O O . GLN A 1 98 ? -7.863 1.827 12.366 1.00 89.75 98 GLN A O 1
ATOM 734 N N . SER A 1 99 ? -8.253 1.401 10.188 1.00 87.69 99 SER A N 1
ATOM 735 C CA . SER A 1 99 ? -9.137 0.245 10.321 1.00 87.69 99 SER A CA 1
ATOM 736 C C . SER A 1 99 ? -9.104 -0.581 9.021 1.00 87.69 99 SER A C 1
ATOM 738 O O . SER A 1 99 ? -8.373 -0.251 8.090 1.00 87.69 99 SER A O 1
ATOM 740 N N . ARG A 1 100 ? 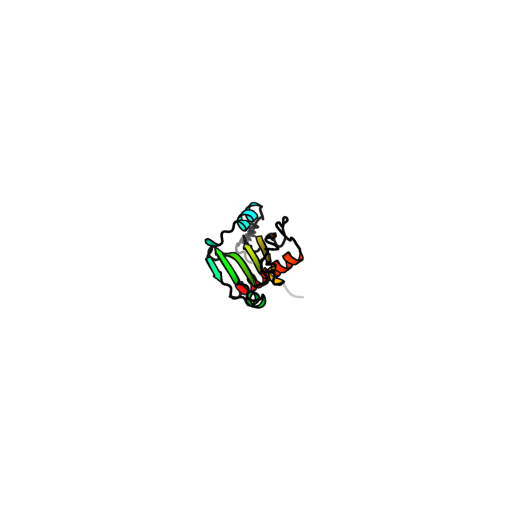-9.906 -1.652 8.919 1.00 84.69 100 ARG A N 1
ATOM 741 C CA . ARG A 1 100 ? -10.056 -2.387 7.647 1.00 84.69 100 ARG A CA 1
ATOM 742 C C . ARG A 1 100 ? -10.812 -1.603 6.571 1.00 84.69 100 ARG A C 1
ATOM 744 O O . ARG A 1 100 ? -10.646 -1.915 5.398 1.00 84.69 100 ARG A O 1
ATOM 751 N N . SER A 1 101 ? -11.629 -0.623 6.961 1.00 86.38 101 SER A N 1
ATOM 752 C CA . SER A 1 101 ? -12.380 0.219 6.028 1.00 86.38 101 SER A CA 1
ATOM 753 C C . SER A 1 101 ? -11.775 1.612 5.846 1.00 86.38 101 SER A C 1
ATOM 755 O O . SER A 1 101 ? -12.196 2.300 4.933 1.00 86.38 101 SER A O 1
ATOM 757 N N . ASP A 1 102 ? -10.786 2.016 6.653 1.00 88.88 102 ASP A N 1
ATOM 758 C CA . ASP A 1 102 ? -10.072 3.302 6.554 1.00 88.88 102 ASP A CA 1
ATOM 759 C C . ASP A 1 102 ? -8.562 3.045 6.441 1.00 88.88 102 ASP A C 1
ATOM 761 O O . ASP A 1 102 ? -7.899 2.704 7.432 1.00 88.88 102 ASP A O 1
ATOM 765 N N . TYR A 1 103 ? -8.033 3.151 5.221 1.00 91.81 103 TYR A N 1
ATOM 766 C CA . TYR A 1 103 ? -6.635 2.850 4.917 1.00 91.81 103 TYR A CA 1
ATOM 767 C C . TYR A 1 103 ? -6.080 3.678 3.758 1.00 91.81 103 TYR A C 1
ATOM 769 O O . TYR A 1 103 ? -6.787 4.072 2.831 1.00 91.81 103 TYR A O 1
ATOM 777 N N . LEU A 1 104 ? -4.772 3.909 3.797 1.00 93.50 104 LEU A N 1
ATOM 778 C CA . LEU A 1 104 ? -4.016 4.609 2.767 1.00 93.50 104 LEU A CA 1
ATOM 779 C C . LEU A 1 104 ? -3.153 3.609 2.007 1.00 93.50 104 LEU A C 1
ATOM 781 O O . LEU A 1 104 ? -2.394 2.858 2.616 1.00 93.50 104 LEU A O 1
ATOM 785 N N . MET A 1 105 ? -3.234 3.635 0.685 1.00 93.62 105 MET A N 1
ATOM 786 C CA . MET A 1 105 ? -2.325 2.905 -0.189 1.00 93.62 105 MET A CA 1
ATOM 787 C C . MET A 1 105 ? -1.324 3.884 -0.788 1.00 93.62 105 MET A C 1
ATOM 789 O O . MET A 1 105 ? -1.712 4.921 -1.318 1.00 93.62 105 MET A O 1
ATOM 793 N N . GLU A 1 106 ? -0.044 3.557 -0.710 1.00 92.44 106 GLU A N 1
ATOM 794 C CA . GLU A 1 106 ? 1.053 4.283 -1.337 1.00 92.44 106 GLU A CA 1
ATOM 795 C C . GLU A 1 106 ? 1.685 3.380 -2.396 1.00 92.44 106 GLU A C 1
ATOM 797 O O . GLU A 1 106 ? 2.046 2.236 -2.119 1.00 92.44 106 GLU A O 1
ATOM 802 N N . TYR A 1 107 ? 1.840 3.908 -3.603 1.00 89.69 107 TYR A N 1
ATOM 803 C CA . TYR A 1 107 ? 2.578 3.279 -4.684 1.00 89.69 107 TYR A CA 1
ATOM 804 C C . TYR A 1 107 ? 3.776 4.128 -5.059 1.00 89.69 107 TYR A C 1
ATOM 806 O O . TYR A 1 107 ? 3.645 5.334 -5.265 1.00 89.69 107 TYR A O 1
ATOM 814 N N . HIS A 1 108 ? 4.942 3.511 -5.185 1.00 88.56 108 HIS A N 1
ATOM 815 C CA . HIS A 1 108 ? 6.167 4.215 -5.531 1.00 88.56 108 HIS A CA 1
ATOM 816 C C . HIS A 1 108 ? 6.988 3.381 -6.501 1.00 88.56 108 HIS A C 1
ATOM 818 O O . HIS A 1 108 ? 7.376 2.262 -6.185 1.00 88.56 108 HIS A O 1
ATOM 824 N N . ILE A 1 109 ? 7.274 3.927 -7.683 1.00 82.56 109 ILE A N 1
ATOM 825 C CA . ILE A 1 109 ? 8.197 3.303 -8.633 1.00 82.56 109 ILE A CA 1
ATOM 826 C C . ILE A 1 109 ? 9.439 4.171 -8.769 1.00 82.56 109 ILE A C 1
ATOM 828 O O . ILE A 1 109 ? 9.356 5.347 -9.137 1.00 82.56 109 ILE A O 1
ATOM 832 N N . MET A 1 110 ? 10.597 3.552 -8.562 1.00 81.69 110 MET A N 1
ATOM 833 C CA . MET A 1 110 ? 11.891 4.118 -8.914 1.00 81.69 110 MET A CA 1
ATOM 834 C C . MET A 1 110 ? 12.486 3.325 -10.072 1.00 81.69 110 MET A C 1
ATOM 836 O O . MET A 1 110 ? 12.960 2.205 -9.889 1.00 81.69 110 MET A O 1
ATOM 840 N N . GLN A 1 111 ? 12.459 3.897 -11.274 1.00 72.38 111 GLN A N 1
ATOM 841 C CA . GLN A 1 111 ? 13.033 3.265 -12.461 1.00 72.38 111 GLN A CA 1
ATOM 842 C C . GLN A 1 111 ? 14.461 3.747 -12.706 1.00 72.38 111 GLN A C 1
ATOM 844 O O . GLN A 1 111 ? 14.731 4.951 -12.716 1.00 72.38 111 GLN A O 1
ATOM 849 N N . ASN A 1 112 ? 15.355 2.798 -12.975 1.00 68.25 112 ASN A N 1
ATOM 850 C CA . ASN A 1 112 ? 16.708 3.080 -13.431 1.00 68.25 112 ASN A CA 1
ATOM 851 C C . ASN A 1 112 ? 16.759 2.957 -14.958 1.00 68.25 112 ASN A C 1
ATOM 853 O O . ASN A 1 112 ? 16.416 1.920 -15.521 1.00 68.25 112 ASN A O 1
ATOM 857 N N . SER A 1 113 ? 17.261 3.987 -15.635 1.00 56.81 113 SER A N 1
ATOM 858 C CA . SER A 1 113 ? 17.445 3.998 -17.100 1.00 56.81 113 SER A CA 1
ATOM 859 C C . SER A 1 113 ? 18.481 2.999 -17.639 1.00 56.81 113 SER A C 1
ATOM 861 O O . SER A 1 113 ? 18.566 2.810 -18.851 1.00 56.81 113 SER A O 1
ATOM 863 N N . ASN A 1 114 ? 19.203 2.276 -16.773 1.00 54.47 114 ASN A N 1
ATOM 864 C CA . ASN A 1 114 ? 20.216 1.283 -17.165 1.00 54.47 114 ASN A CA 1
ATOM 865 C C . ASN A 1 114 ? 19.686 0.086 -17.975 1.00 54.47 114 ASN A C 1
ATOM 867 O O . ASN A 1 114 ? 20.471 -0.780 -18.360 1.00 54.47 114 ASN A O 1
ATOM 871 N N . PHE A 1 115 ? 18.386 0.024 -18.277 1.00 52.09 115 PHE A N 1
ATOM 872 C CA . PHE A 1 115 ? 17.801 -1.014 -19.124 1.00 52.09 115 PHE A CA 1
ATOM 873 C C . PHE A 1 115 ? 18.417 -1.069 -20.541 1.00 52.09 115 PHE A C 1
ATOM 875 O O . PHE A 1 115 ? 18.387 -2.125 -21.166 1.00 52.09 115 PHE A O 1
ATOM 882 N N . TYR A 1 116 ? 19.037 0.020 -21.021 1.00 52.69 116 TYR A N 1
ATOM 883 C CA . TYR A 1 116 ? 19.694 0.086 -22.340 1.00 52.69 116 TYR A CA 1
ATOM 884 C C . TYR A 1 116 ? 21.237 0.057 -22.313 1.00 52.69 116 TYR A C 1
ATOM 886 O O . TYR A 1 116 ? 21.860 0.180 -23.365 1.00 52.69 116 TYR A O 1
ATOM 894 N N . GLY A 1 117 ? 21.871 -0.163 -21.154 1.00 51.59 117 GLY A N 1
ATOM 895 C CA . GLY A 1 117 ? 23.328 -0.359 -21.069 1.00 51.59 117 GLY A CA 1
ATOM 896 C C . GLY A 1 117 ? 24.191 0.911 -21.112 1.00 51.59 117 GLY A C 1
ATOM 897 O O . GLY A 1 117 ? 25.383 0.815 -21.404 1.00 51.59 117 GLY A O 1
ATOM 898 N N . GLU A 1 118 ? 23.630 2.084 -20.817 1.00 52.59 118 GLU A N 1
ATOM 899 C CA . GLU A 1 118 ? 24.412 3.318 -20.652 1.00 52.59 118 GLU A CA 1
ATOM 900 C C . GLU A 1 118 ? 25.114 3.356 -19.278 1.00 52.59 118 GLU A C 1
ATOM 902 O O . GLU A 1 118 ? 24.654 2.746 -18.316 1.00 52.59 118 GLU A O 1
ATOM 907 N N . GLN A 1 119 ? 26.282 4.008 -19.190 1.00 50.22 119 GLN A N 1
ATOM 908 C CA . GLN A 1 119 ? 27.121 4.007 -17.976 1.00 50.22 119 GLN A CA 1
ATOM 909 C C . GLN A 1 119 ? 26.540 4.831 -16.816 1.00 50.22 119 GLN A C 1
ATOM 911 O O . GLN A 1 119 ? 26.921 4.599 -15.668 1.00 50.22 119 GLN A O 1
ATOM 916 N N . ASP A 1 120 ? 25.603 5.734 -17.104 1.00 49.53 120 ASP A N 1
ATOM 917 C CA . ASP A 1 120 ? 25.008 6.637 -16.129 1.00 49.53 120 ASP A CA 1
ATOM 918 C C . ASP A 1 120 ? 23.543 6.254 -15.892 1.00 49.53 120 ASP A C 1
ATOM 920 O O . ASP A 1 120 ? 22.657 6.560 -16.689 1.00 49.53 120 ASP A O 1
ATOM 924 N N . SER A 1 121 ? 23.263 5.584 -14.771 1.00 53.72 121 SER A N 1
ATOM 925 C CA . SER A 1 121 ? 21.888 5.286 -14.373 1.00 53.72 121 SER A CA 1
ATOM 926 C C . SER A 1 121 ? 21.185 6.576 -13.939 1.00 53.72 121 SER A C 1
ATOM 928 O O . SER A 1 121 ? 21.336 7.031 -12.805 1.00 53.72 121 SER A O 1
ATOM 930 N N . VAL A 1 122 ? 20.400 7.173 -14.829 1.00 56.06 122 VAL A N 1
ATOM 931 C CA . VAL A 1 122 ? 19.483 8.273 -14.505 1.00 56.06 122 VAL A CA 1
ATOM 932 C C . VAL A 1 122 ? 18.211 7.696 -13.878 1.00 56.06 122 VAL A C 1
ATOM 934 O O . VAL A 1 122 ? 17.615 6.771 -14.443 1.00 56.06 122 VAL A O 1
ATOM 937 N N . LEU A 1 123 ? 17.799 8.237 -12.726 1.00 56.84 123 LEU A N 1
ATOM 938 C CA . LEU A 1 123 ? 16.478 7.995 -12.135 1.00 56.84 123 LEU A CA 1
ATOM 939 C C . LEU A 1 123 ? 15.418 8.612 -13.051 1.00 56.84 123 LEU A C 1
ATOM 941 O O . LEU A 1 123 ? 15.384 9.831 -13.212 1.00 56.84 123 LEU A O 1
ATOM 945 N N . LEU A 1 124 ? 14.576 7.779 -13.660 1.00 59.62 124 LEU A N 1
ATOM 946 C CA . LEU A 1 124 ? 13.565 8.244 -14.618 1.00 59.62 124 LEU A CA 1
ATOM 947 C C . LEU A 1 124 ? 12.313 8.776 -13.920 1.00 59.62 124 LEU A C 1
ATOM 949 O O . LEU A 1 124 ? 11.724 9.756 -14.366 1.00 59.62 124 LEU A O 1
ATOM 953 N N . THR A 1 125 ? 11.925 8.145 -12.813 1.00 65.06 125 THR A N 1
ATOM 954 C CA . THR A 1 125 ? 10.759 8.517 -12.010 1.00 65.06 125 THR A CA 1
ATOM 955 C C . THR A 1 125 ? 11.069 8.289 -10.537 1.00 65.06 125 THR A C 1
ATOM 957 O O . THR A 1 125 ? 11.691 7.290 -10.180 1.00 65.06 125 THR A O 1
ATOM 960 N N . ASN A 1 126 ? 10.654 9.216 -9.676 1.00 75.88 126 ASN A N 1
ATOM 961 C CA . ASN A 1 126 ? 10.746 9.082 -8.222 1.00 75.88 126 ASN A CA 1
ATOM 962 C C . ASN A 1 126 ? 9.546 9.779 -7.570 1.00 75.88 126 ASN A C 1
ATOM 964 O O . ASN A 1 126 ? 9.693 10.685 -6.752 1.00 75.88 126 ASN A O 1
ATOM 968 N N . GLU A 1 127 ? 8.351 9.401 -8.008 1.00 78.00 127 GLU A N 1
ATOM 969 C CA . GLU A 1 127 ? 7.102 9.973 -7.523 1.00 78.00 127 GLU A CA 1
ATOM 970 C C . GLU A 1 127 ? 6.287 8.901 -6.810 1.00 78.00 127 GLU A C 1
ATOM 972 O O . GLU A 1 127 ? 6.217 7.751 -7.251 1.00 78.00 127 GLU A O 1
ATOM 977 N N . LYS A 1 128 ? 5.681 9.295 -5.692 1.00 86.19 128 LYS A N 1
ATOM 978 C CA . LYS A 1 128 ? 4.754 8.463 -4.929 1.00 86.19 128 LYS A CA 1
ATOM 979 C C . LYS A 1 128 ? 3.332 8.831 -5.303 1.00 86.19 128 LYS A C 1
ATOM 981 O O . LYS A 1 128 ? 3.049 10.020 -5.394 1.00 86.19 128 LYS A O 1
ATOM 986 N N . SER A 1 129 ? 2.461 7.847 -5.459 1.00 87.94 129 SER A N 1
ATOM 987 C CA . SER A 1 129 ? 1.017 8.012 -5.631 1.00 87.94 129 SER A CA 1
ATOM 988 C C . SER A 1 129 ? 0.298 7.490 -4.396 1.00 87.94 129 SER A C 1
ATOM 990 O O . SER A 1 129 ? 0.660 6.440 -3.870 1.00 87.94 129 SER A O 1
ATOM 992 N N . TYR A 1 130 ? -0.728 8.202 -3.948 1.00 90.06 130 TYR A N 1
ATOM 993 C CA . TYR A 1 130 ? -1.480 7.882 -2.742 1.00 90.06 130 TYR A CA 1
ATOM 994 C C . TYR A 1 130 ? -2.967 7.721 -3.052 1.00 90.06 130 TYR A C 1
ATOM 996 O O . TYR A 1 130 ? -3.547 8.553 -3.750 1.00 90.06 130 TYR A O 1
ATOM 1004 N N . TYR A 1 131 ? -3.583 6.687 -2.481 1.00 90.25 131 TYR A N 1
ATOM 1005 C CA . TYR A 1 131 ? -5.004 6.365 -2.604 1.00 90.25 131 TYR A CA 1
ATOM 1006 C C . TYR A 1 131 ? -5.595 6.147 -1.210 1.00 90.25 131 TYR A C 1
ATOM 1008 O O . TYR A 1 131 ? -5.259 5.171 -0.538 1.00 90.25 131 TYR A O 1
ATOM 1016 N N . HIS A 1 132 ? -6.461 7.050 -0.753 1.00 90.56 132 HIS A N 1
ATOM 1017 C CA . HIS A 1 132 ? -7.132 6.919 0.544 1.00 90.56 132 HIS A CA 1
ATOM 1018 C C . HIS A 1 132 ? -8.491 6.251 0.359 1.00 90.56 132 HIS A C 1
ATOM 1020 O O . HIS A 1 132 ? -9.349 6.778 -0.343 1.00 90.56 132 HIS A O 1
ATOM 1026 N N . VAL A 1 133 ? -8.698 5.093 0.980 1.00 89.44 133 VAL A N 1
ATOM 1027 C CA . VAL A 1 133 ? -9.975 4.376 0.947 1.00 89.44 133 VAL A CA 1
ATOM 1028 C C . VAL A 1 133 ? -10.661 4.491 2.296 1.00 89.44 133 VAL A C 1
ATOM 1030 O O . VAL A 1 133 ? -10.046 4.256 3.334 1.00 89.44 133 VAL A O 1
ATOM 1033 N N . CYS A 1 134 ? -11.944 4.829 2.248 1.00 87.38 134 CYS A N 1
ATOM 1034 C CA . CYS A 1 134 ? -12.836 4.929 3.388 1.00 87.38 134 CYS A CA 1
ATOM 1035 C C . CYS A 1 134 ? -14.160 4.238 3.077 1.00 87.38 134 CYS A C 1
ATOM 1037 O O . CYS A 1 134 ? -14.812 4.607 2.101 1.00 87.38 134 CYS A O 1
ATOM 1039 N N . ASP A 1 135 ? -14.575 3.279 3.902 1.00 86.44 135 ASP A N 1
ATOM 1040 C CA . ASP A 1 135 ? -15.836 2.543 3.752 1.00 86.44 135 ASP A CA 1
ATOM 1041 C C . ASP A 1 135 ? -16.034 2.054 2.306 1.00 86.44 135 ASP A C 1
ATOM 1043 O O . ASP A 1 135 ? -17.031 2.343 1.643 1.00 86.44 135 ASP A O 1
ATOM 1047 N N . ASP A 1 136 ? -14.997 1.374 1.800 1.00 81.94 136 ASP A N 1
ATOM 1048 C CA . ASP A 1 136 ? -14.886 0.835 0.435 1.00 81.94 136 ASP A CA 1
ATOM 1049 C C . ASP A 1 136 ? -15.010 1.876 -0.692 1.00 81.94 136 ASP A C 1
ATOM 1051 O O . ASP A 1 136 ? -15.129 1.536 -1.868 1.00 81.94 136 ASP A O 1
ATOM 1055 N N . THR A 1 137 ? -14.923 3.160 -0.349 1.00 84.44 137 THR A N 1
ATOM 1056 C CA . THR A 1 137 ? -14.953 4.276 -1.289 1.00 84.44 137 THR A CA 1
ATOM 1057 C C . THR A 1 137 ? -13.569 4.904 -1.384 1.00 84.44 137 THR A C 1
ATOM 1059 O O . THR A 1 137 ? -12.990 5.317 -0.379 1.00 84.44 137 THR A O 1
ATOM 1062 N N . LEU A 1 138 ? -13.032 5.011 -2.602 1.00 85.12 138 LEU A N 1
ATOM 1063 C CA . LEU A 1 138 ? -11.835 5.811 -2.857 1.00 85.12 138 LEU A CA 1
ATOM 1064 C C . LEU A 1 138 ? -12.175 7.289 -2.625 1.00 85.12 138 LEU A C 1
ATOM 1066 O O . LEU A 1 138 ? -12.947 7.888 -3.377 1.00 85.12 138 LEU A O 1
ATOM 1070 N N . LEU A 1 139 ? -11.620 7.874 -1.567 1.00 79.44 139 LEU A N 1
ATOM 1071 C CA . LEU A 1 139 ? -11.780 9.288 -1.269 1.00 79.44 139 LEU A CA 1
ATOM 1072 C C . LEU A 1 139 ? -10.818 10.107 -2.124 1.00 79.44 139 LEU A C 1
ATOM 1074 O O . LEU A 1 139 ? -9.612 9.866 -2.155 1.00 79.44 139 LEU A O 1
ATOM 1078 N N . ALA A 1 140 ? -11.357 11.131 -2.781 1.00 62.78 140 ALA A N 1
ATOM 1079 C CA . ALA A 1 140 ? -10.539 12.191 -3.339 1.00 62.78 140 ALA A CA 1
ATOM 1080 C C . ALA A 1 140 ? -10.080 1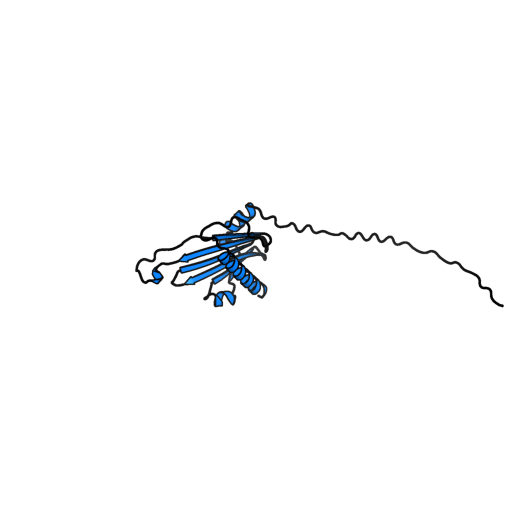3.132 -2.202 1.00 62.78 140 ALA A C 1
ATOM 1082 O O . ALA A 1 140 ? -10.902 13.515 -1.364 1.00 62.78 140 ALA A O 1
ATOM 1083 N N . PRO A 1 141 ? -8.807 13.559 -2.182 1.00 56.53 141 PRO A N 1
ATOM 1084 C CA . PRO A 1 141 ? -7.839 13.385 -3.257 1.00 56.53 141 PRO A CA 1
ATOM 1085 C C . PRO A 1 141 ? -7.064 12.062 -3.153 1.00 56.53 141 PRO A C 1
ATOM 1087 O O . PRO A 1 141 ? -6.449 11.773 -2.132 1.00 56.53 141 PRO A O 1
ATOM 1090 N N . ALA A 1 142 ? -7.006 11.320 -4.261 1.00 65.38 142 ALA A N 1
ATOM 1091 C CA . ALA A 1 142 ? -5.764 10.645 -4.608 1.00 65.38 142 ALA A CA 1
ATOM 1092 C C . ALA A 1 142 ? -4.760 11.744 -4.995 1.00 65.38 142 ALA A C 1
ATOM 1094 O O . ALA A 1 142 ? -5.141 12.734 -5.628 1.00 65.38 142 ALA A O 1
ATOM 1095 N N . PHE A 1 143 ? -3.512 11.647 -4.557 1.00 71.25 143 PHE A N 1
ATOM 1096 C CA . PHE A 1 143 ? -2.505 12.688 -4.796 1.00 71.25 143 PHE A CA 1
ATOM 1097 C C . PHE A 1 143 ? -1.124 12.074 -4.974 1.00 71.25 143 PHE A C 1
ATOM 1099 O O . PHE A 1 143 ? -0.894 10.924 -4.607 1.00 71.25 143 PHE A O 1
ATOM 1106 N N . GLY A 1 144 ? -0.197 12.850 -5.533 1.00 63.31 144 GLY A N 1
ATOM 1107 C CA . GLY A 1 144 ? 1.124 12.357 -5.903 1.00 63.31 144 GLY A CA 1
ATOM 1108 C C . GLY A 1 144 ? 1.240 12.102 -7.406 1.00 63.31 144 GLY A C 1
ATOM 1109 O O . GLY A 1 144 ? 0.543 12.769 -8.161 1.00 63.31 144 GLY A O 1
ATOM 1110 N N . GLY A 1 145 ? 2.140 11.204 -7.814 1.00 70.00 145 GLY A N 1
ATOM 1111 C CA . GLY A 1 145 ? 2.565 10.975 -9.203 1.00 70.00 145 GLY A CA 1
ATOM 1112 C C . GLY A 1 145 ? 1.464 10.507 -10.163 1.00 70.00 145 GLY A C 1
ATOM 1113 O O . GLY A 1 145 ? 0.552 11.253 -10.508 1.00 70.00 145 GLY A O 1
ATOM 1114 N N . ILE A 1 146 ? 1.553 9.269 -10.657 1.00 68.31 146 ILE A N 1
ATOM 1115 C CA . ILE A 1 146 ? 0.552 8.722 -11.586 1.00 68.31 146 ILE A CA 1
ATOM 1116 C C . ILE A 1 146 ? -0.662 8.254 -10.777 1.00 68.31 146 ILE A C 1
ATOM 1118 O O . ILE A 1 146 ? -0.579 7.258 -10.054 1.00 68.31 146 ILE A O 1
ATOM 1122 N N . ILE A 1 147 ? -1.765 8.994 -10.881 1.00 73.94 147 ILE A N 1
ATOM 1123 C CA . ILE A 1 147 ? -3.072 8.611 -10.340 1.00 73.94 147 ILE A CA 1
ATOM 1124 C C . ILE A 1 147 ? -3.855 7.956 -11.470 1.00 73.94 147 ILE A C 1
ATOM 1126 O O . ILE A 1 147 ? -4.156 8.612 -12.467 1.00 73.94 147 ILE A O 1
ATOM 1130 N N . ASP A 1 148 ? -4.159 6.675 -11.316 1.00 80.19 148 ASP A N 1
ATOM 1131 C CA . ASP A 1 148 ? -4.779 5.869 -12.361 1.00 80.19 148 ASP A CA 1
ATOM 1132 C C . ASP A 1 148 ? -5.665 4.781 -11.735 1.00 80.19 148 ASP A C 1
ATOM 1134 O O . ASP A 1 148 ? -5.280 4.142 -10.749 1.00 80.19 148 ASP A O 1
ATOM 1138 N N . ASP A 1 149 ? -6.863 4.597 -12.290 1.00 83.38 149 ASP A N 1
ATOM 1139 C CA . ASP A 1 149 ? -7.849 3.650 -11.765 1.00 83.38 149 ASP A CA 1
ATOM 1140 C C . ASP A 1 149 ? -7.357 2.199 -11.872 1.00 83.38 149 ASP A C 1
ATOM 1142 O O . ASP A 1 149 ? -7.591 1.411 -10.954 1.00 83.38 149 ASP A O 1
ATOM 1146 N N . ASP A 1 150 ? -6.623 1.837 -12.928 1.00 84.19 150 ASP A N 1
ATOM 1147 C CA . ASP A 1 150 ? -6.069 0.490 -13.080 1.00 84.19 150 ASP A CA 1
ATOM 1148 C C . ASP A 1 150 ? -4.968 0.247 -12.042 1.00 84.19 150 ASP A C 1
ATOM 1150 O O . ASP A 1 150 ? -4.886 -0.840 -11.461 1.00 84.19 150 ASP A O 1
ATOM 1154 N N . ILE A 1 151 ? -4.139 1.256 -11.749 1.00 83.31 151 ILE A N 1
ATOM 1155 C CA . ILE A 1 151 ? -3.154 1.176 -10.656 1.00 83.31 151 ILE A CA 1
ATOM 1156 C C . ILE A 1 151 ? -3.872 0.956 -9.322 1.00 83.31 151 ILE A C 1
ATOM 1158 O O . ILE A 1 151 ? -3.504 0.039 -8.585 1.00 83.31 151 ILE A O 1
ATOM 1162 N N . TYR A 1 152 ? -4.915 1.734 -9.028 1.00 87.50 152 TYR A N 1
ATOM 1163 C CA . TYR A 1 152 ? -5.716 1.570 -7.813 1.00 87.50 152 TYR A CA 1
ATOM 1164 C C . TYR A 1 152 ? -6.305 0.156 -7.688 1.00 87.50 152 TYR A C 1
ATOM 1166 O O . TYR A 1 152 ? -6.131 -0.491 -6.652 1.00 87.50 152 TYR A O 1
ATOM 1174 N N . GLN A 1 153 ? -6.959 -0.354 -8.736 1.00 88.38 153 GLN A N 1
ATOM 1175 C CA . GLN A 1 153 ? -7.569 -1.690 -8.721 1.00 88.38 153 GLN A CA 1
ATOM 1176 C C . GLN A 1 153 ? -6.523 -2.792 -8.528 1.00 88.38 153 GLN A C 1
ATOM 1178 O O . GLN A 1 153 ? -6.735 -3.726 -7.753 1.00 88.38 153 GLN A O 1
ATOM 1183 N N . ASN A 1 154 ? -5.362 -2.663 -9.174 1.00 87.12 154 ASN A N 1
ATOM 1184 C CA . ASN A 1 154 ? -4.260 -3.603 -8.995 1.00 87.12 154 ASN A CA 1
ATOM 1185 C C . ASN A 1 154 ? -3.730 -3.577 -7.558 1.00 87.12 154 ASN A C 1
ATOM 1187 O O . ASN A 1 154 ? -3.573 -4.634 -6.950 1.00 87.12 154 ASN A O 1
ATOM 1191 N N . MET A 1 155 ? -3.502 -2.395 -6.980 1.00 88.69 155 MET A N 1
ATOM 1192 C CA . MET A 1 155 ? -3.081 -2.273 -5.580 1.00 88.69 155 MET A CA 1
ATOM 1193 C C . MET A 1 155 ? -4.098 -2.878 -4.617 1.00 88.69 155 MET A C 1
ATOM 1195 O O . MET A 1 155 ? -3.715 -3.566 -3.670 1.00 88.69 155 MET A O 1
ATOM 1199 N N . LYS A 1 156 ? -5.390 -2.650 -4.868 1.00 90.56 156 LYS A N 1
ATOM 1200 C CA . LYS A 1 156 ? -6.467 -3.207 -4.055 1.00 90.56 156 LYS A CA 1
ATOM 1201 C C . LYS A 1 156 ? -6.468 -4.736 -4.103 1.00 90.56 156 LYS A C 1
ATOM 1203 O O . LYS A 1 156 ? -6.529 -5.372 -3.054 1.00 90.56 156 LYS A O 1
ATOM 1208 N N . LEU A 1 157 ? -6.300 -5.321 -5.289 1.00 89.44 157 LEU A N 1
ATOM 1209 C CA . LEU A 1 157 ? -6.165 -6.769 -5.449 1.00 89.44 157 LEU A CA 1
ATOM 1210 C C . LEU A 1 157 ? -4.954 -7.318 -4.681 1.00 89.44 157 LEU A C 1
ATOM 1212 O O . LEU A 1 157 ? -5.077 -8.325 -3.987 1.00 89.44 157 LEU A O 1
ATOM 1216 N N . VAL A 1 158 ? -3.797 -6.656 -4.779 1.00 89.38 158 VAL A N 1
ATOM 1217 C CA . VAL A 1 158 ? -2.591 -7.043 -4.028 1.00 89.38 158 VAL A CA 1
ATOM 1218 C C . VAL A 1 158 ? -2.860 -7.052 -2.527 1.00 89.38 158 VAL A C 1
ATOM 1220 O O . VAL A 1 158 ? -2.541 -8.030 -1.849 1.00 89.38 158 VAL A O 1
ATOM 1223 N N . LEU A 1 159 ? -3.473 -5.986 -2.012 1.00 91.38 159 LEU A N 1
ATOM 1224 C CA . LEU A 1 159 ? -3.824 -5.882 -0.604 1.00 91.38 159 LEU A CA 1
ATOM 1225 C C . LEU A 1 159 ? -4.741 -7.029 -0.162 1.00 91.38 159 LEU A C 1
ATOM 1227 O O . LEU A 1 159 ? -4.463 -7.682 0.843 1.00 91.38 159 LEU A O 1
ATOM 1231 N N . ASP A 1 160 ? -5.807 -7.293 -0.914 1.00 91.31 160 ASP A N 1
ATOM 1232 C CA . ASP A 1 160 ? -6.790 -8.322 -0.568 1.00 91.31 160 ASP A CA 1
ATOM 1233 C C . ASP A 1 160 ? -6.159 -9.721 -0.529 1.00 91.31 160 ASP A C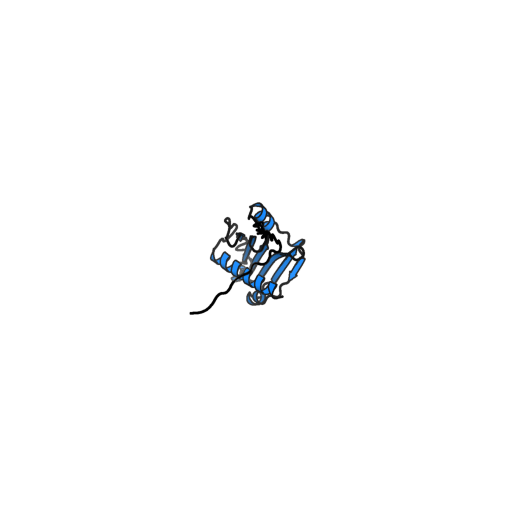 1
ATOM 1235 O O . ASP A 1 160 ? -6.454 -10.513 0.372 1.00 91.31 160 ASP A O 1
ATOM 1239 N N . VAL A 1 161 ? -5.238 -10.014 -1.452 1.00 90.19 161 VAL A N 1
ATOM 1240 C CA . VAL A 1 161 ? -4.471 -11.267 -1.445 1.00 90.19 161 VAL A CA 1
ATOM 1241 C C . VAL A 1 161 ? -3.569 -11.352 -0.213 1.00 90.19 161 VAL A C 1
ATOM 1243 O O . VAL A 1 161 ? -3.603 -12.367 0.483 1.00 90.19 161 VAL A O 1
ATOM 1246 N N . ILE A 1 162 ? -2.810 -10.296 0.106 1.00 88.94 162 ILE A N 1
ATOM 1247 C CA . ILE A 1 162 ? -1.920 -10.296 1.279 1.00 88.94 162 ILE A CA 1
ATOM 1248 C C . ILE A 1 162 ? -2.717 -10.493 2.572 1.00 88.94 162 ILE A C 1
ATOM 1250 O O . ILE A 1 162 ? -2.340 -11.329 3.390 1.00 88.94 162 ILE A O 1
ATOM 1254 N N . LEU A 1 163 ? -3.828 -9.773 2.750 1.00 90.06 163 LEU A N 1
ATOM 1255 C CA . LEU A 1 163 ? -4.675 -9.901 3.941 1.00 90.06 163 LEU A CA 1
ATOM 1256 C C . LEU A 1 163 ? -5.322 -11.285 4.055 1.00 90.06 163 LEU A C 1
ATOM 1258 O O . LEU A 1 163 ? -5.527 -11.779 5.162 1.00 90.06 163 LEU A O 1
ATOM 1262 N N . THR A 1 164 ? -5.654 -11.913 2.926 1.00 90.81 164 THR A N 1
ATOM 1263 C CA . THR A 1 164 ? -6.202 -13.275 2.914 1.00 90.81 164 THR A CA 1
ATOM 1264 C C . THR A 1 164 ? -5.155 -14.296 3.347 1.00 90.81 164 THR A C 1
ATOM 1266 O O . THR A 1 164 ? -5.464 -15.189 4.133 1.00 90.81 164 THR A O 1
ATOM 1269 N N . GLU A 1 165 ? -3.924 -14.177 2.846 1.00 86.38 165 GLU A N 1
ATOM 1270 C CA . GLU A 1 165 ? -2.844 -15.095 3.212 1.00 86.38 165 GLU A CA 1
ATOM 1271 C C . GLU A 1 165 ? -2.337 -14.872 4.643 1.00 86.38 165 GLU A C 1
ATOM 1273 O O . GLU A 1 165 ? -2.019 -15.847 5.317 1.00 86.38 165 GLU A O 1
ATOM 1278 N N . GLU A 1 166 ? -2.289 -13.628 5.126 1.00 84.81 166 GLU A N 1
ATOM 1279 C CA . GLU A 1 166 ? -1.915 -13.309 6.513 1.00 84.81 166 GLU A CA 1
ATOM 1280 C C . GLU A 1 166 ? -2.918 -13.895 7.510 1.00 84.81 166 GLU A C 1
ATOM 1282 O O . GLU A 1 166 ? -2.516 -14.567 8.451 1.00 84.81 166 GLU A O 1
ATOM 1287 N N . ALA A 1 167 ? -4.220 -13.756 7.248 1.00 82.94 167 ALA A N 1
ATOM 1288 C CA . ALA A 1 167 ? -5.263 -14.307 8.112 1.00 82.94 167 ALA A CA 1
ATOM 1289 C C . ALA A 1 167 ? -5.298 -15.850 8.161 1.00 82.94 167 ALA A C 1
ATOM 1291 O O . ALA A 1 167 ? -6.017 -16.419 8.985 1.00 82.94 167 ALA A O 1
ATOM 1292 N N . ALA A 1 168 ? -4.591 -16.528 7.253 1.00 79.44 168 ALA A N 1
ATOM 1293 C CA . ALA A 1 168 ? -4.508 -17.984 7.194 1.00 79.44 168 ALA A CA 1
ATOM 1294 C C . ALA A 1 168 ? -3.312 -18.569 7.972 1.00 79.44 168 ALA A C 1
ATOM 1296 O O . ALA A 1 168 ? -3.219 -19.797 8.070 1.00 79.44 168 ALA A O 1
ATOM 1297 N N . GLN A 1 169 ? -2.407 -17.723 8.478 1.00 69.44 169 GLN A N 1
ATOM 1298 C CA . GLN A 1 169 ? -1.222 -18.106 9.261 1.00 69.44 169 GLN A CA 1
ATOM 1299 C C . GLN A 1 169 ? -1.529 -18.141 10.762 1.00 69.44 169 GLN A C 1
ATOM 1301 O O . GLN A 1 169 ? -0.951 -19.024 11.438 1.00 69.44 169 GLN A O 1
#